Protein AF-W4VIM3-F1 (afdb_monomer_lite)

Foldseek 3Di:
DVVVVVVVVVVVVVVCVVPPDDDPQRVCVVVVHDRPQADPPPRDGHDDAFDWDQDPNAIDTPDGNDPVSVVVVVVVSVVVVVVVVVVVVVVVVVVVVVVVVPPDDDDDDDDDDDDDDD

Radius of gyration: 28.53 Å; chains: 1; bounding box: 84×58×42 Å

Organism: NCBI:txid1298598

Sequence (118 aa):
METWQEKVDRIIVKVKTFLRRQTWRERMIASGRKDPMICPHCDNYYEYMGEVCLYQGQLHIKVAVNQEARNYLERMIRHLTESEKPKKEKQTEETERERASTTIQEPTNRQLSLFGLP

Structure (mmCIF, N/CA/C/O backbone):
data_AF-W4VIM3-F1
#
_entry.id   AF-W4VIM3-F1
#
loop_
_atom_site.group_PDB
_atom_site.id
_atom_site.type_symbol
_atom_site.label_atom_id
_atom_site.label_alt_id
_atom_site.label_comp_id
_atom_site.label_asym_id
_atom_site.label_entity_id
_atom_site.label_seq_id
_atom_site.pdbx_PDB_ins_code
_atom_site.Cartn_x
_atom_site.Cartn_y
_atom_site.Cartn_z
_atom_site.occupancy
_atom_site.B_iso_or_equiv
_atom_site.auth_seq_id
_atom_site.auth_comp_id
_atom_site.auth_asym_id
_atom_site.auth_atom_id
_atom_site.pdbx_PDB_model_num
ATOM 1 N N . MET A 1 1 ? 43.100 -22.409 -9.517 1.00 50.97 1 MET A N 1
ATOM 2 C CA . MET A 1 1 ? 42.120 -22.316 -8.409 1.00 50.97 1 MET A CA 1
ATOM 3 C C . MET A 1 1 ? 40.965 -21.364 -8.729 1.00 50.97 1 MET A C 1
ATOM 5 O O . MET A 1 1 ? 39.854 -21.647 -8.305 1.00 50.97 1 MET A O 1
ATOM 9 N N . GLU A 1 2 ? 41.185 -20.316 -9.529 1.00 64.62 2 GLU A N 1
ATOM 10 C CA . GLU A 1 2 ? 40.180 -19.295 -9.898 1.00 64.62 2 GLU A CA 1
ATOM 11 C C . GLU A 1 2 ? 38.917 -19.853 -10.585 1.00 64.62 2 GLU A C 1
ATOM 13 O O . GLU A 1 2 ? 37.799 -19.494 -10.230 1.00 64.62 2 GLU A O 1
ATOM 18 N N . THR A 1 3 ? 39.055 -20.831 -11.485 1.00 74.00 3 THR A N 1
ATOM 19 C CA . THR A 1 3 ? 37.917 -21.402 -12.239 1.00 74.00 3 THR A CA 1
ATOM 20 C C . THR A 1 3 ? 36.905 -22.168 -11.381 1.00 74.00 3 THR A C 1
ATOM 22 O O . THR A 1 3 ? 35.765 -22.386 -11.798 1.00 74.00 3 THR A O 1
ATOM 25 N N . TRP A 1 4 ? 37.305 -22.617 -10.188 1.00 76.62 4 TRP A N 1
ATOM 26 C CA . TRP A 1 4 ? 36.399 -23.260 -9.237 1.00 76.62 4 TRP A CA 1
ATOM 27 C C . TRP A 1 4 ? 35.597 -22.217 -8.455 1.00 76.62 4 TRP A C 1
ATOM 29 O O . TRP A 1 4 ? 34.389 -22.385 -8.299 1.00 76.62 4 TRP A O 1
ATOM 39 N N . GLN A 1 5 ? 36.233 -21.109 -8.056 1.00 77.94 5 GLN A N 1
ATOM 40 C CA . GLN A 1 5 ? 35.554 -19.983 -7.406 1.00 77.94 5 GLN A CA 1
ATOM 41 C C . GLN A 1 5 ? 34.476 -19.387 -8.318 1.00 77.94 5 GLN A C 1
ATOM 43 O O . GLN A 1 5 ? 33.323 -19.294 -7.908 1.00 77.94 5 GLN A O 1
ATOM 48 N N . GLU A 1 6 ? 34.786 -19.139 -9.595 1.00 81.19 6 GLU A N 1
ATOM 49 C CA . GLU A 1 6 ? 33.811 -18.614 -10.565 1.00 81.19 6 GLU A CA 1
ATOM 50 C C . GLU A 1 6 ? 32.576 -19.518 -10.741 1.00 81.19 6 GLU A C 1
ATOM 52 O O . GLU A 1 6 ? 31.443 -19.047 -10.899 1.00 81.19 6 GLU A O 1
ATOM 57 N N . LYS A 1 7 ? 32.775 -20.844 -10.721 1.00 82.00 7 LYS A N 1
ATOM 58 C CA . LYS A 1 7 ? 31.680 -21.820 -10.822 1.00 82.00 7 LYS A CA 1
ATOM 59 C C . LYS A 1 7 ? 30.814 -21.824 -9.564 1.00 82.00 7 LYS A C 1
ATOM 61 O O . LYS A 1 7 ? 29.588 -21.873 -9.682 1.00 82.00 7 LYS A O 1
ATOM 66 N N . VAL A 1 8 ? 31.434 -21.760 -8.388 1.00 84.25 8 VAL A N 1
ATOM 67 C CA . VAL A 1 8 ? 30.738 -21.703 -7.096 1.00 84.25 8 VAL A CA 1
ATOM 68 C C . VAL A 1 8 ? 29.932 -20.408 -6.977 1.00 84.25 8 VAL A C 1
ATOM 70 O O . VAL A 1 8 ? 28.745 -20.466 -6.653 1.00 84.25 8 VAL A O 1
ATOM 73 N N . ASP A 1 9 ? 30.501 -19.267 -7.363 1.00 78.69 9 ASP A N 1
ATOM 74 C CA . ASP A 1 9 ? 29.818 -17.970 -7.329 1.00 78.69 9 ASP A CA 1
ATOM 75 C C . ASP A 1 9 ? 28.577 -17.949 -8.223 1.00 78.69 9 ASP A C 1
ATOM 77 O O . ASP A 1 9 ? 27.504 -17.495 -7.816 1.00 78.69 9 ASP A O 1
ATOM 81 N N . ARG A 1 10 ? 28.668 -18.535 -9.423 1.00 82.19 10 ARG A N 1
ATOM 82 C CA . ARG A 1 10 ? 27.525 -18.654 -10.338 1.00 82.19 10 ARG A CA 1
ATOM 83 C C . ARG A 1 10 ? 26.387 -19.487 -9.740 1.00 82.19 10 ARG A C 1
ATOM 85 O O . ARG A 1 10 ? 25.218 -19.160 -9.951 1.00 82.19 10 ARG A O 1
ATOM 92 N N . ILE A 1 11 ? 26.705 -20.553 -9.005 1.00 81.38 11 ILE A N 1
ATOM 93 C CA . ILE A 1 11 ? 25.707 -21.386 -8.317 1.00 81.38 11 ILE A CA 1
ATOM 94 C C . ILE A 1 11 ? 25.089 -20.610 -7.151 1.00 81.38 11 ILE A C 1
ATOM 96 O O . ILE A 1 11 ? 23.867 -20.580 -7.031 1.00 81.38 11 ILE A O 1
ATOM 100 N N . ILE A 1 12 ? 25.899 -19.916 -6.349 1.00 80.62 12 ILE A N 1
ATOM 101 C CA . ILE A 1 12 ? 25.422 -19.100 -5.224 1.00 80.62 12 ILE A CA 1
ATOM 102 C C . ILE A 1 12 ? 24.473 -18.000 -5.708 1.00 80.62 12 ILE A C 1
ATOM 104 O O . ILE A 1 12 ? 23.416 -17.803 -5.112 1.00 80.62 12 ILE A O 1
ATOM 108 N N . VAL A 1 13 ? 24.796 -17.305 -6.802 1.00 74.69 13 VAL A N 1
ATOM 109 C CA . VAL A 1 13 ? 23.924 -16.270 -7.384 1.00 74.69 13 VAL A CA 1
ATOM 110 C C . VAL A 1 13 ? 22.607 -16.869 -7.886 1.00 74.69 13 VAL A C 1
ATOM 112 O O . VAL A 1 13 ? 21.539 -16.311 -7.624 1.00 74.69 13 VAL A O 1
ATOM 115 N N . LYS A 1 14 ? 22.647 -18.030 -8.551 1.00 71.12 14 LYS A N 1
ATOM 116 C CA . LYS A 1 14 ? 21.435 -18.745 -8.990 1.00 71.12 14 LYS A CA 1
ATOM 117 C C . LYS A 1 14 ? 20.563 -19.190 -7.815 1.00 71.12 14 LYS A C 1
ATOM 119 O O . LYS A 1 14 ? 19.349 -19.036 -7.852 1.00 71.12 14 LYS A O 1
ATOM 124 N N . VAL A 1 15 ? 21.175 -19.688 -6.746 1.00 76.44 15 VAL A N 1
ATOM 125 C CA . VAL A 1 15 ? 20.456 -20.089 -5.533 1.00 76.44 15 VAL A CA 1
ATOM 126 C C . VAL A 1 15 ? 19.879 -18.863 -4.823 1.00 76.44 15 VAL A C 1
ATOM 128 O O . VAL A 1 15 ? 18.708 -18.874 -4.468 1.00 76.44 15 VAL A O 1
ATOM 131 N N . LYS A 1 16 ? 20.632 -17.765 -4.683 1.00 69.06 16 LYS A N 1
ATOM 132 C CA . LYS A 1 16 ? 20.138 -16.510 -4.085 1.00 69.06 16 LYS A CA 1
ATOM 133 C C . LYS A 1 16 ? 18.969 -15.905 -4.858 1.00 69.06 16 LYS A C 1
ATOM 135 O O . LYS A 1 16 ? 18.047 -15.388 -4.241 1.00 69.06 16 LYS A O 1
ATOM 140 N N . THR A 1 17 ? 18.998 -15.961 -6.188 1.00 63.47 17 THR A N 1
ATOM 141 C CA . THR A 1 17 ? 17.896 -15.468 -7.031 1.00 63.47 17 THR A CA 1
ATOM 142 C C . THR A 1 17 ? 16.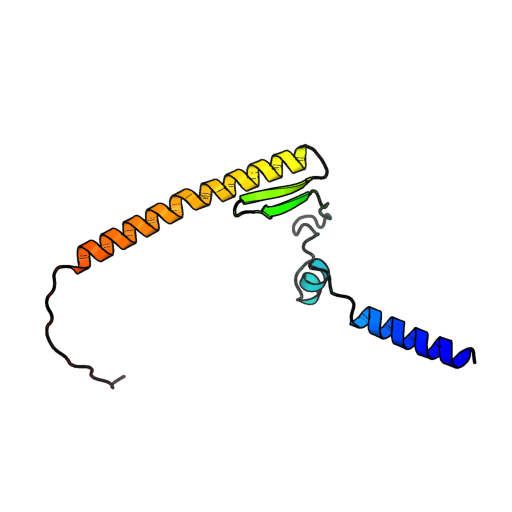659 -16.356 -6.923 1.00 63.47 17 THR A C 1
ATOM 144 O O . THR A 1 17 ? 15.557 -15.826 -6.832 1.00 63.47 17 THR A O 1
ATOM 147 N N . PHE A 1 18 ? 16.830 -17.677 -6.839 1.00 67.31 18 PHE A N 1
ATOM 148 C CA . PHE A 1 18 ? 15.725 -18.623 -6.655 1.00 67.31 18 PHE A CA 1
ATOM 149 C C . PHE A 1 18 ? 15.127 -18.590 -5.237 1.00 67.31 18 PHE A C 1
ATOM 151 O O . PHE A 1 18 ? 13.919 -18.708 -5.060 1.00 67.31 18 PHE A O 1
ATOM 158 N N . LEU A 1 19 ? 15.966 -18.385 -4.218 1.00 69.69 19 LEU A N 1
ATOM 159 C CA . LEU A 1 19 ? 15.559 -18.248 -2.817 1.00 69.69 19 LEU A CA 1
ATOM 160 C C . LEU A 1 19 ? 15.107 -16.827 -2.457 1.00 69.69 19 LEU A C 1
ATOM 162 O O . LEU A 1 19 ? 14.673 -16.592 -1.325 1.00 69.69 19 LEU A O 1
ATOM 166 N N . ARG A 1 20 ? 15.214 -15.858 -3.377 1.00 79.12 20 ARG A N 1
ATOM 167 C CA . ARG A 1 20 ? 14.754 -14.495 -3.117 1.00 79.12 20 ARG A CA 1
ATOM 168 C C . ARG A 1 20 ? 13.248 -14.537 -2.891 1.00 79.12 20 ARG A C 1
ATOM 170 O O . ARG A 1 20 ? 12.468 -14.853 -3.785 1.00 79.12 20 ARG A O 1
ATOM 177 N N . ARG A 1 21 ? 12.838 -14.166 -1.679 1.00 79.69 21 ARG A N 1
ATOM 178 C CA . ARG A 1 21 ? 11.428 -14.050 -1.316 1.00 79.69 21 ARG A CA 1
ATOM 179 C C . ARG A 1 21 ? 10.764 -13.027 -2.239 1.00 79.69 21 ARG A C 1
ATOM 181 O O . ARG A 1 21 ? 11.185 -11.871 -2.279 1.00 79.69 21 ARG A O 1
ATOM 188 N N . GLN A 1 22 ? 9.740 -13.459 -2.970 1.00 83.38 22 GLN A N 1
ATOM 189 C CA . GLN A 1 22 ? 8.951 -12.559 -3.802 1.00 83.38 22 GLN A CA 1
ATOM 190 C C . GLN A 1 22 ? 8.256 -11.515 -2.927 1.00 83.38 22 GLN A C 1
ATOM 192 O O . GLN A 1 22 ? 7.667 -11.828 -1.885 1.00 83.38 22 GLN A O 1
ATOM 197 N N . THR A 1 23 ? 8.304 -10.268 -3.374 1.00 85.00 23 THR A N 1
ATOM 198 C CA . THR A 1 23 ? 7.524 -9.181 -2.789 1.00 85.00 23 THR A CA 1
ATOM 199 C C . THR A 1 23 ? 6.031 -9.429 -3.001 1.00 85.00 23 THR A C 1
ATOM 201 O O . THR A 1 23 ? 5.611 -10.238 -3.830 1.00 85.00 23 THR A O 1
ATOM 204 N N . TRP A 1 24 ? 5.183 -8.742 -2.236 1.00 83.38 24 TRP A N 1
ATOM 205 C CA . TRP A 1 24 ? 3.736 -8.847 -2.424 1.00 83.38 24 TRP A CA 1
ATOM 206 C C . TRP A 1 24 ? 3.299 -8.469 -3.851 1.00 83.38 24 TRP A C 1
ATOM 208 O O . TRP A 1 24 ? 2.535 -9.218 -4.454 1.00 83.38 24 TRP A O 1
ATOM 218 N N . ARG A 1 25 ? 3.856 -7.393 -4.426 1.00 87.38 25 ARG A N 1
ATOM 219 C CA . ARG A 1 25 ? 3.613 -6.987 -5.821 1.00 87.38 25 ARG A CA 1
ATOM 220 C C . ARG A 1 25 ? 4.013 -8.078 -6.814 1.00 87.38 25 ARG A C 1
ATOM 222 O O . ARG A 1 25 ? 3.215 -8.438 -7.671 1.00 87.38 25 ARG A O 1
ATOM 229 N N . GLU A 1 26 ? 5.207 -8.650 -6.662 1.00 88.69 26 GLU A N 1
ATOM 230 C CA . GLU A 1 26 ? 5.672 -9.747 -7.523 1.00 88.69 26 GLU A CA 1
ATOM 231 C C . GLU A 1 26 ? 4.750 -10.966 -7.435 1.00 88.69 26 GLU A C 1
ATOM 233 O O . GLU A 1 26 ? 4.419 -11.546 -8.463 1.00 88.69 26 GLU A O 1
ATOM 238 N N . ARG A 1 27 ? 4.267 -11.317 -6.235 1.00 88.56 27 ARG A N 1
ATOM 239 C CA . ARG A 1 27 ? 3.286 -12.401 -6.062 1.00 88.56 27 ARG A CA 1
ATOM 240 C C . ARG A 1 27 ? 1.955 -12.098 -6.749 1.00 88.56 27 ARG A C 1
ATOM 242 O O . ARG A 1 27 ? 1.384 -12.984 -7.377 1.00 88.56 27 ARG A O 1
ATOM 249 N N . MET A 1 28 ? 1.467 -10.861 -6.646 1.00 89.12 28 MET A N 1
ATOM 250 C CA . MET A 1 28 ? 0.236 -10.432 -7.314 1.00 89.12 28 MET A CA 1
ATOM 251 C C . MET A 1 28 ? 0.369 -10.560 -8.836 1.00 89.12 28 MET A C 1
ATOM 253 O O . MET A 1 28 ? -0.465 -11.213 -9.462 1.00 89.12 28 MET A O 1
ATOM 257 N N . ILE A 1 29 ? 1.456 -10.043 -9.412 1.00 90.12 29 ILE A N 1
ATOM 258 C CA . ILE A 1 29 ? 1.726 -10.125 -10.855 1.00 90.12 29 ILE A CA 1
ATOM 259 C C . ILE A 1 29 ? 1.907 -11.585 -11.300 1.00 90.12 29 ILE A C 1
ATOM 261 O O . ILE A 1 29 ? 1.303 -12.008 -12.283 1.00 90.12 29 ILE A O 1
ATOM 265 N N . ALA A 1 30 ? 2.668 -12.390 -10.551 1.00 88.56 30 ALA A N 1
ATOM 266 C CA . ALA A 1 30 ? 2.890 -13.806 -10.859 1.00 88.56 30 ALA A CA 1
ATOM 267 C C . ALA A 1 30 ? 1.597 -14.639 -10.817 1.00 88.56 30 ALA A C 1
ATOM 269 O O . ALA A 1 30 ? 1.468 -15.611 -11.554 1.00 88.56 30 ALA A O 1
ATOM 270 N N . SER A 1 31 ? 0.620 -14.242 -9.994 1.00 88.31 31 SER A N 1
ATOM 271 C CA . SER A 1 31 ? -0.713 -14.860 -9.963 1.00 88.31 31 SER A CA 1
ATOM 272 C C . SER A 1 31 ? -1.612 -14.477 -11.150 1.00 88.31 31 SER A C 1
ATOM 274 O O . SER A 1 31 ? -2.780 -14.857 -11.177 1.00 88.31 31 SER A O 1
ATOM 276 N N . GLY A 1 32 ? -1.095 -13.710 -12.118 1.00 88.31 32 GLY A N 1
ATOM 277 C CA . GLY A 1 32 ? -1.834 -13.239 -13.291 1.00 88.31 32 GLY A CA 1
ATOM 278 C C . GLY A 1 32 ? -2.742 -12.039 -13.015 1.00 88.31 32 GLY A C 1
ATOM 279 O O . GLY A 1 32 ? -3.560 -11.679 -13.860 1.00 88.31 32 GLY A O 1
ATOM 280 N N . ARG A 1 33 ? -2.630 -11.409 -11.838 1.00 87.19 33 ARG A N 1
ATOM 281 C CA . ARG A 1 33 ? -3.385 -10.191 -11.515 1.00 87.19 33 ARG A CA 1
ATOM 282 C C . ARG A 1 33 ? -2.677 -8.970 -12.097 1.00 87.19 33 ARG A C 1
ATOM 284 O O . ARG A 1 33 ? -1.451 -8.942 -12.194 1.00 87.19 33 ARG A O 1
ATOM 291 N N . LYS A 1 34 ? -3.460 -7.943 -12.445 1.00 86.44 34 LYS A N 1
ATOM 292 C CA . LYS A 1 34 ? -2.921 -6.628 -12.821 1.00 86.44 34 LYS A CA 1
ATOM 293 C C . LYS A 1 34 ? -2.069 -6.068 -11.680 1.00 86.44 34 LYS A C 1
ATOM 295 O O . LYS A 1 34 ? -2.325 -6.359 -10.509 1.00 86.44 34 LYS A O 1
ATOM 300 N N . ASP A 1 35 ? -1.060 -5.282 -12.037 1.00 89.44 35 ASP A N 1
ATOM 301 C CA . ASP A 1 35 ? -0.157 -4.673 -11.068 1.00 89.44 35 ASP A CA 1
ATOM 302 C C . ASP A 1 35 ? -0.942 -3.792 -10.078 1.00 89.44 35 ASP A C 1
ATOM 304 O O . ASP A 1 35 ? -1.593 -2.840 -10.510 1.00 89.44 35 ASP A O 1
ATOM 308 N N . PRO A 1 36 ? -0.899 -4.077 -8.761 1.00 86.50 36 PRO A N 1
ATOM 309 C CA . PRO A 1 36 ? -1.637 -3.299 -7.768 1.00 86.50 36 PRO A CA 1
ATOM 310 C C . PRO A 1 36 ? -1.151 -1.850 -7.648 1.00 86.50 36 PRO A C 1
ATOM 312 O O . PRO A 1 36 ? -1.852 -1.023 -7.072 1.00 86.50 36 PRO A O 1
ATOM 315 N N . MET A 1 37 ? 0.038 -1.539 -8.167 1.00 88.69 37 MET A N 1
ATOM 316 C CA . MET A 1 37 ? 0.580 -0.184 -8.166 1.00 88.69 37 MET A CA 1
ATOM 317 C C . MET A 1 37 ? 0.135 0.639 -9.378 1.00 88.69 37 MET A C 1
ATOM 319 O O . MET A 1 37 ? 0.542 1.787 -9.490 1.00 88.69 37 MET A O 1
ATOM 323 N N . ILE A 1 38 ? -0.674 0.088 -10.285 1.00 90.88 38 ILE A N 1
ATOM 324 C CA . ILE A 1 38 ? -1.147 0.799 -11.475 1.00 90.88 38 ILE A CA 1
ATOM 325 C C . ILE A 1 38 ? -2.646 1.051 -11.351 1.00 90.88 38 ILE A C 1
ATOM 327 O O . ILE A 1 38 ? -3.429 0.146 -11.052 1.00 90.88 38 ILE A O 1
ATOM 331 N N . CYS A 1 39 ? -3.052 2.292 -11.605 1.00 88.12 39 CYS A N 1
ATOM 332 C CA . CYS A 1 39 ? -4.455 2.657 -11.651 1.00 88.12 39 CYS A CA 1
ATOM 333 C C . CYS A 1 39 ? -5.144 1.951 -12.829 1.00 88.12 39 CYS A C 1
ATOM 335 O O . CYS A 1 39 ? -4.752 2.171 -13.974 1.00 88.12 39 CYS A O 1
ATOM 337 N N . PRO A 1 40 ? -6.222 1.180 -12.603 1.00 86.69 40 PRO A N 1
ATOM 338 C CA . PRO A 1 40 ? -6.904 0.452 -13.672 1.00 86.69 40 PRO A CA 1
ATOM 339 C C . PRO A 1 40 ? -7.662 1.353 -14.660 1.00 86.69 40 PRO A C 1
ATOM 341 O O . PRO A 1 40 ? -8.162 0.847 -15.661 1.00 86.69 40 PRO A O 1
ATOM 344 N N . HIS A 1 41 ? -7.799 2.649 -14.363 1.00 89.44 41 HIS A N 1
ATOM 345 C CA . HIS A 1 41 ? -8.560 3.600 -15.177 1.00 89.44 41 HIS A CA 1
ATOM 346 C C . HIS A 1 41 ? -7.687 4.502 -16.049 1.00 89.44 41 HIS A C 1
ATOM 348 O O . HIS A 1 41 ? -8.112 4.874 -17.137 1.00 89.44 41 HIS A O 1
ATOM 354 N N . CYS A 1 42 ? -6.511 4.898 -15.559 1.00 92.00 42 CYS A N 1
ATOM 355 C CA . CYS A 1 42 ? -5.658 5.878 -16.234 1.00 92.00 42 CYS A CA 1
ATOM 356 C C . CYS A 1 42 ? -4.213 5.412 -16.430 1.00 92.00 42 CYS A C 1
ATOM 358 O O . CYS A 1 42 ? -3.392 6.215 -16.855 1.00 92.00 42 CYS A O 1
ATOM 360 N N . ASP A 1 43 ? -3.894 4.161 -16.080 1.00 85.81 43 ASP A N 1
ATOM 361 C CA . ASP A 1 43 ? -2.562 3.546 -16.186 1.00 85.81 43 ASP A CA 1
ATOM 362 C C . ASP A 1 43 ? -1.426 4.308 -15.471 1.00 85.81 43 ASP A C 1
ATOM 364 O O . ASP A 1 43 ? -0.248 3.971 -15.600 1.00 85.81 43 ASP A O 1
ATOM 368 N N . ASN A 1 44 ? -1.770 5.298 -14.642 1.00 91.06 44 ASN A N 1
ATOM 369 C CA . ASN A 1 44 ? -0.820 6.007 -13.798 1.00 91.06 44 ASN A CA 1
ATOM 370 C C . ASN A 1 44 ? -0.338 5.116 -12.652 1.00 91.06 44 ASN A C 1
ATOM 372 O O . ASN A 1 44 ? -1.092 4.311 -12.099 1.00 91.06 44 ASN A O 1
ATOM 376 N N . TYR A 1 45 ? 0.917 5.316 -12.260 1.00 91.00 45 TYR A N 1
ATOM 377 C CA . TYR A 1 45 ? 1.524 4.602 -11.147 1.00 91.00 45 TYR A CA 1
ATOM 378 C C . TYR A 1 45 ? 1.163 5.265 -9.812 1.00 91.00 45 TYR A C 1
ATOM 380 O O . TYR A 1 45 ? 1.291 6.480 -9.658 1.00 91.00 45 TYR A O 1
ATOM 388 N N . TYR A 1 46 ? 0.724 4.471 -8.841 1.00 88.44 46 TYR A N 1
ATOM 389 C CA . TYR A 1 46 ? 0.490 4.925 -7.477 1.00 88.44 46 TYR A CA 1
ATOM 390 C C . TYR A 1 46 ? 1.812 5.108 -6.735 1.00 88.44 46 TYR A C 1
ATOM 392 O O . TYR A 1 46 ? 2.725 4.288 -6.830 1.00 88.44 46 TYR A O 1
ATOM 400 N N . GLU A 1 47 ? 1.895 6.161 -5.933 1.00 88.94 47 GLU A N 1
ATOM 401 C CA . GLU A 1 47 ? 3.010 6.360 -5.017 1.00 88.94 47 GLU A CA 1
ATOM 402 C C . GLU A 1 47 ? 2.690 5.753 -3.648 1.00 88.94 47 GLU A C 1
ATOM 404 O O . GLU A 1 47 ? 1.554 5.791 -3.168 1.00 88.94 47 GLU A O 1
ATOM 409 N N . TYR A 1 48 ? 3.699 5.158 -3.013 1.00 87.75 48 TYR A N 1
ATOM 410 C CA . TYR A 1 48 ? 3.557 4.677 -1.647 1.00 87.75 48 TYR A CA 1
ATOM 411 C C . TYR A 1 48 ? 3.553 5.865 -0.682 1.00 87.75 48 TYR A C 1
ATOM 413 O O . TYR A 1 48 ? 4.558 6.556 -0.547 1.00 87.75 48 TYR A O 1
ATOM 421 N N . MET A 1 49 ? 2.440 6.057 0.028 1.00 92.56 49 MET A N 1
ATOM 422 C CA . MET A 1 49 ? 2.257 7.208 0.920 1.00 92.56 49 MET A CA 1
ATOM 423 C C . MET A 1 49 ? 2.324 6.863 2.413 1.00 92.56 49 MET A C 1
ATOM 425 O O . MET A 1 49 ? 2.496 7.761 3.241 1.00 92.56 49 MET A O 1
ATOM 429 N N . GLY A 1 50 ? 2.212 5.587 2.790 1.00 93.12 50 GLY A N 1
ATOM 430 C CA . GLY A 1 50 ? 2.296 5.171 4.189 1.00 93.12 50 GLY A CA 1
AT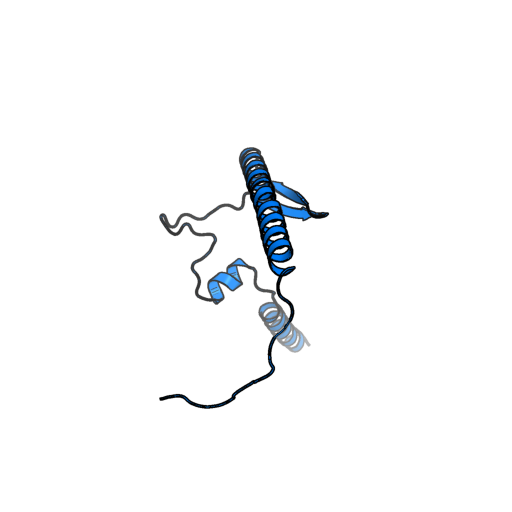OM 431 C C . GLY A 1 50 ? 1.755 3.774 4.480 1.00 93.12 50 GLY A C 1
ATOM 432 O O . GLY A 1 50 ? 1.170 3.119 3.618 1.00 93.12 50 GLY A O 1
ATOM 433 N N . GLU A 1 51 ? 1.942 3.335 5.724 1.00 92.31 51 GLU A N 1
ATOM 434 C CA . GLU A 1 51 ? 1.489 2.040 6.235 1.00 92.31 51 GLU A CA 1
ATOM 435 C C . GLU A 1 51 ? 0.886 2.167 7.640 1.00 92.31 51 GLU A C 1
ATOM 437 O O . GLU A 1 51 ? 1.324 2.964 8.479 1.00 92.31 51 GLU A O 1
ATOM 442 N N . VAL A 1 52 ? -0.110 1.320 7.901 1.00 94.31 52 VAL A N 1
ATOM 443 C CA . VAL A 1 52 ? -0.774 1.164 9.198 1.00 94.31 52 VAL A CA 1
ATOM 444 C C . VAL A 1 52 ? -0.556 -0.268 9.666 1.00 94.31 52 VAL A C 1
ATOM 446 O O . VAL A 1 52 ? -0.691 -1.207 8.882 1.00 94.31 52 VAL A O 1
ATOM 449 N N . CYS A 1 53 ? -0.220 -0.446 10.938 1.00 93.12 53 CYS A N 1
ATOM 450 C CA . CYS A 1 53 ? -0.059 -1.752 11.557 1.00 93.12 53 CYS A CA 1
ATOM 451 C C . CYS A 1 53 ? -1.046 -1.938 12.710 1.00 93.12 53 CYS A C 1
ATOM 453 O O . CYS A 1 53 ? -1.455 -0.982 13.366 1.00 93.12 53 CYS A O 1
ATOM 455 N N . LEU A 1 54 ? -1.422 -3.189 12.966 1.00 93.44 54 LEU A N 1
ATOM 456 C CA . LEU A 1 54 ? -2.159 -3.541 14.170 1.00 93.44 54 LEU A CA 1
ATOM 457 C C . LEU A 1 54 ? -1.160 -3.673 15.326 1.00 93.44 54 LEU A C 1
ATOM 459 O O . LEU A 1 54 ? -0.243 -4.493 15.265 1.00 93.44 54 LEU A O 1
ATOM 463 N N . TYR A 1 55 ? -1.343 -2.886 16.378 1.00 91.75 55 TYR A N 1
ATOM 464 C CA . TYR A 1 55 ? -0.546 -2.935 17.594 1.00 91.75 55 TYR A CA 1
ATOM 465 C C . TYR A 1 55 ? -1.481 -2.945 18.802 1.00 91.75 55 TYR A C 1
ATOM 467 O O . TYR A 1 55 ? -2.355 -2.095 18.923 1.00 91.75 55 TYR A O 1
ATOM 475 N N . GLN A 1 56 ? -1.341 -3.955 19.666 1.00 89.81 56 GLN A N 1
ATOM 476 C CA . GLN A 1 56 ? -2.197 -4.143 20.850 1.00 89.81 56 GLN A CA 1
ATOM 477 C C . GLN A 1 56 ? -3.712 -4.100 20.547 1.00 89.81 56 GLN A C 1
ATOM 479 O O . GLN A 1 56 ? -4.509 -3.600 21.333 1.00 89.81 56 GLN A O 1
ATOM 484 N N . GLY A 1 57 ? -4.119 -4.630 19.388 1.00 88.31 57 GLY A N 1
ATOM 485 C CA . GLY A 1 57 ? -5.524 -4.651 18.967 1.00 88.31 57 GLY A CA 1
ATOM 486 C C . GLY A 1 57 ? -6.055 -3.317 18.434 1.00 88.31 57 GLY A C 1
ATOM 487 O O . GLY A 1 57 ? -7.239 -3.227 18.128 1.00 88.31 57 GLY A O 1
ATOM 488 N N . GLN A 1 58 ? -5.203 -2.302 18.287 1.00 91.31 58 GLN A N 1
ATOM 489 C CA . GLN A 1 58 ? -5.545 -1.010 17.698 1.00 91.31 58 GLN A CA 1
ATOM 490 C C . GLN A 1 58 ? -4.727 -0.767 16.428 1.00 91.31 58 GLN A C 1
ATOM 492 O O . GLN A 1 58 ? -3.612 -1.265 16.280 1.00 91.31 58 GLN A O 1
ATOM 497 N N . LEU A 1 59 ? -5.287 -0.026 15.473 1.00 93.81 59 LEU A N 1
ATOM 498 C CA . LEU A 1 59 ? -4.577 0.349 14.252 1.00 93.81 59 LEU A CA 1
ATOM 499 C C . LEU A 1 59 ? -3.733 1.603 14.504 1.00 93.81 59 LEU A C 1
ATOM 501 O O . LEU A 1 59 ? -4.264 2.646 14.880 1.00 93.81 59 LEU A O 1
ATOM 505 N N . HIS A 1 60 ? -2.428 1.510 14.254 1.00 94.38 60 HIS A N 1
ATOM 506 C CA . HIS A 1 60 ? -1.465 2.597 14.415 1.00 94.38 60 HIS A CA 1
ATOM 507 C C . HIS A 1 60 ? -0.750 2.903 13.102 1.00 94.38 60 HIS A C 1
ATOM 509 O O . HIS A 1 60 ? -0.349 2.004 12.363 1.00 94.38 60 HIS A O 1
ATOM 515 N N . ILE A 1 61 ? -0.545 4.189 12.823 1.00 95.19 61 ILE A N 1
ATOM 516 C CA . ILE A 1 61 ? 0.244 4.633 11.672 1.00 95.19 61 ILE A CA 1
ATOM 517 C C . ILE A 1 61 ? 1.720 4.402 11.986 1.00 95.19 61 ILE A C 1
ATOM 519 O O . ILE A 1 61 ? 2.246 4.984 12.934 1.00 95.19 61 ILE A O 1
ATOM 523 N N . LYS A 1 62 ? 2.386 3.575 11.178 1.00 94.31 62 LYS A N 1
ATOM 524 C CA . LYS A 1 62 ? 3.816 3.277 11.327 1.00 94.31 62 LYS A CA 1
ATOM 525 C C . LYS A 1 62 ? 4.674 4.151 10.417 1.00 94.31 62 LYS A C 1
ATOM 527 O O . LYS A 1 62 ? 5.722 4.620 10.848 1.00 94.31 62 LYS A O 1
ATOM 532 N N . VAL A 1 63 ? 4.212 4.420 9.195 1.00 92.56 63 VAL A N 1
ATOM 533 C CA . VAL A 1 63 ? 4.860 5.366 8.273 1.00 92.56 63 VAL A CA 1
ATOM 534 C C . VAL A 1 63 ? 3.799 6.222 7.602 1.00 92.56 63 VAL A C 1
ATOM 536 O O . VAL A 1 63 ? 2.776 5.707 7.159 1.00 92.56 63 VAL A O 1
ATOM 539 N N . ALA A 1 64 ? 4.071 7.517 7.486 1.00 95.75 64 ALA A N 1
ATOM 540 C CA . ALA A 1 64 ? 3.357 8.430 6.606 1.00 95.75 64 ALA A CA 1
ATOM 541 C C . ALA A 1 64 ? 4.386 9.359 5.956 1.00 95.75 64 ALA A C 1
ATOM 543 O O . ALA A 1 64 ? 5.217 9.933 6.659 1.00 95.75 64 ALA A O 1
ATOM 544 N N . VAL A 1 65 ? 4.351 9.471 4.628 1.00 95.31 65 VAL A N 1
ATOM 545 C CA . VAL A 1 65 ? 5.332 10.250 3.855 1.00 95.31 65 VAL A CA 1
ATOM 546 C C . VAL A 1 65 ? 5.108 11.752 4.025 1.00 95.31 65 VAL A C 1
ATOM 548 O O . VAL A 1 65 ? 6.064 12.513 4.141 1.00 95.31 65 VAL A O 1
ATOM 551 N N . ASN A 1 66 ? 3.850 12.189 4.075 1.00 95.69 66 ASN A N 1
ATOM 552 C CA . ASN A 1 66 ? 3.482 13.588 4.257 1.00 95.69 66 ASN A CA 1
ATOM 553 C C . ASN A 1 66 ? 2.267 13.739 5.191 1.00 95.69 66 ASN A C 1
ATOM 555 O O . ASN A 1 66 ? 1.631 12.759 5.598 1.00 95.69 66 ASN A O 1
ATOM 559 N N . GLN A 1 67 ? 1.945 14.988 5.542 1.00 95.88 67 GLN A N 1
ATOM 560 C CA . GLN A 1 67 ? 0.836 15.288 6.451 1.00 95.88 67 GLN A CA 1
ATOM 561 C C . GLN A 1 67 ? -0.523 14.883 5.865 1.00 95.88 67 GLN A C 1
ATOM 563 O O . GLN A 1 67 ? -1.393 14.414 6.594 1.00 95.88 67 GLN A O 1
ATOM 568 N N . GLU A 1 68 ? -0.710 15.017 4.553 1.00 95.25 68 GLU A N 1
ATOM 569 C CA . GLU A 1 68 ? -1.952 14.624 3.880 1.00 95.25 68 GLU A CA 1
ATOM 570 C C . GLU A 1 68 ? -2.200 13.116 3.975 1.00 95.25 68 GLU A C 1
ATOM 572 O O . GLU A 1 68 ? -3.293 12.693 4.356 1.00 95.25 68 GLU A O 1
ATOM 577 N N . ALA A 1 69 ? -1.173 12.305 3.712 1.00 95.06 69 ALA A N 1
ATOM 578 C CA . ALA A 1 69 ? -1.221 10.860 3.868 1.00 95.06 69 ALA A CA 1
ATOM 579 C C . ALA A 1 69 ? -1.539 10.482 5.312 1.00 95.06 69 ALA A C 1
ATOM 581 O O . ALA A 1 69 ? -2.397 9.635 5.550 1.00 95.06 69 ALA A O 1
ATOM 582 N N . ARG A 1 70 ? -0.913 11.153 6.285 1.00 96.62 70 ARG A N 1
ATOM 583 C CA . ARG A 1 70 ? -1.218 10.937 7.700 1.00 96.62 70 ARG A CA 1
ATOM 584 C C . ARG A 1 70 ? -2.693 11.212 8.001 1.00 96.62 70 ARG A C 1
ATOM 586 O O . ARG A 1 70 ? -3.370 10.337 8.533 1.00 96.62 70 ARG A O 1
ATOM 593 N N . ASN A 1 71 ? -3.201 12.377 7.601 1.00 96.62 71 ASN A N 1
ATOM 594 C CA . ASN A 1 71 ? -4.596 12.764 7.813 1.00 96.62 71 ASN A CA 1
ATOM 595 C C . ASN A 1 71 ? -5.567 11.762 7.160 1.00 96.62 71 ASN A C 1
ATOM 597 O O . ASN A 1 71 ? -6.609 11.429 7.730 1.00 96.62 71 ASN A O 1
ATOM 601 N N . TYR A 1 72 ? -5.234 11.261 5.967 1.00 95.50 72 TYR A N 1
ATOM 602 C CA . TYR A 1 72 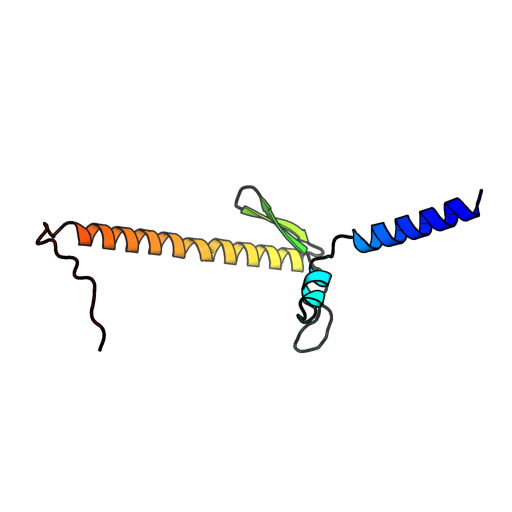? -6.014 10.229 5.287 1.00 95.50 72 TYR A CA 1
ATOM 603 C C . TYR A 1 72 ? -6.025 8.909 6.070 1.00 95.50 72 TYR A C 1
ATOM 605 O O . TYR A 1 72 ? -7.095 8.345 6.308 1.00 95.50 72 TYR A O 1
ATOM 613 N N . LEU A 1 73 ? -4.857 8.438 6.517 1.00 95.75 73 LEU A N 1
ATOM 614 C CA . LEU A 1 73 ? -4.740 7.206 7.297 1.00 95.75 73 LEU A CA 1
ATOM 615 C C . LEU A 1 73 ? -5.495 7.307 8.630 1.00 95.75 73 LEU A C 1
ATOM 617 O O . LEU A 1 73 ? -6.201 6.370 8.994 1.00 95.75 73 LEU A O 1
ATOM 621 N N . GLU A 1 74 ? -5.432 8.447 9.323 1.00 95.94 74 GLU A N 1
ATOM 622 C CA . GLU A 1 74 ? -6.194 8.686 10.559 1.00 95.94 74 GLU A CA 1
ATOM 623 C C . GLU A 1 74 ? -7.709 8.604 10.313 1.00 95.94 74 GLU A C 1
ATOM 625 O O . GLU A 1 74 ? -8.435 7.942 11.061 1.00 95.94 74 GLU A O 1
ATOM 630 N N . ARG A 1 75 ? -8.200 9.212 9.223 1.00 95.44 75 ARG A N 1
ATOM 631 C CA . ARG A 1 75 ? -9.614 9.114 8.818 1.00 95.44 75 ARG A CA 1
ATOM 632 C C . ARG A 1 75 ? -10.026 7.676 8.516 1.00 95.44 75 ARG A C 1
ATOM 634 O O . ARG A 1 75 ? -11.112 7.265 8.921 1.00 95.44 75 ARG A O 1
ATOM 641 N N . MET A 1 76 ? -9.182 6.928 7.808 1.00 93.31 76 MET A N 1
ATOM 642 C CA . MET A 1 76 ? -9.437 5.531 7.461 1.00 93.31 76 MET A CA 1
ATOM 643 C C . MET A 1 76 ? -9.502 4.648 8.712 1.00 93.31 76 MET A C 1
ATOM 645 O O . MET A 1 76 ? -10.445 3.874 8.860 1.00 93.31 76 MET A O 1
ATOM 649 N N . ILE A 1 77 ? -8.555 4.807 9.643 1.00 94.38 77 ILE A N 1
ATOM 650 C CA . ILE A 1 77 ? -8.549 4.093 10.929 1.00 94.38 77 ILE A CA 1
ATOM 651 C C . ILE A 1 77 ? -9.841 4.368 11.696 1.00 94.38 77 ILE A C 1
ATOM 653 O O . ILE A 1 77 ? -10.491 3.431 12.163 1.00 94.38 77 ILE A O 1
ATOM 657 N N . ARG A 1 78 ? -10.243 5.641 11.790 1.00 93.56 78 ARG A N 1
ATOM 658 C CA . ARG A 1 78 ? -11.483 6.030 12.464 1.00 93.56 78 ARG A CA 1
ATOM 659 C C . ARG A 1 78 ? -12.698 5.343 11.839 1.00 93.56 78 ARG A C 1
ATOM 661 O O . ARG A 1 78 ? -13.466 4.717 12.560 1.00 93.56 78 ARG A O 1
ATOM 668 N N . HIS A 1 79 ? -12.824 5.390 10.513 1.00 91.25 79 HIS A N 1
ATOM 669 C CA . HIS A 1 79 ? -13.948 4.779 9.804 1.00 91.25 79 HIS A CA 1
ATOM 670 C C . HIS A 1 79 ? -14.034 3.261 10.028 1.00 91.25 79 HIS A C 1
ATOM 672 O O . HIS A 1 79 ? -15.108 2.742 10.328 1.00 91.25 79 HIS A O 1
ATOM 678 N N . LEU A 1 80 ? -12.901 2.555 9.944 1.00 88.56 80 LEU A N 1
ATOM 679 C CA . LEU A 1 80 ? -12.850 1.111 10.183 1.00 88.56 80 LEU A CA 1
ATOM 680 C C . LEU A 1 80 ? -13.239 0.771 11.627 1.00 88.56 80 LEU A C 1
ATOM 682 O O . LEU A 1 80 ? -14.118 -0.059 11.846 1.00 88.56 80 LEU A O 1
ATOM 686 N N . THR A 1 81 ? -12.668 1.480 12.600 1.00 87.81 81 THR A N 1
ATOM 687 C CA . THR A 1 81 ? -12.928 1.242 14.029 1.00 87.81 81 THR A CA 1
ATOM 688 C C . THR A 1 81 ? -14.377 1.560 14.419 1.00 87.81 81 THR A C 1
ATOM 690 O O . THR A 1 81 ? -14.962 0.885 15.263 1.00 87.81 81 THR A O 1
ATOM 693 N N . GLU A 1 82 ? -14.989 2.579 13.811 1.00 81.94 82 GLU A N 1
ATOM 694 C CA . GLU A 1 82 ? -16.400 2.918 14.030 1.00 81.94 82 GLU A CA 1
ATOM 695 C C . GLU A 1 82 ? -17.341 1.899 13.383 1.00 81.94 82 GLU A C 1
ATOM 697 O O . GLU A 1 82 ? -18.349 1.538 13.982 1.00 81.94 82 GLU A O 1
ATOM 702 N N . SER A 1 83 ? -17.000 1.389 12.197 1.00 65.94 83 SER A N 1
ATOM 703 C CA . SER A 1 83 ? -17.825 0.417 11.469 1.00 65.94 83 SER A CA 1
ATOM 704 C C . SER A 1 83 ? -17.907 -0.968 12.133 1.00 65.94 83 SER A C 1
ATOM 706 O O . SER A 1 83 ? -18.858 -1.714 11.885 1.00 65.94 83 SER A O 1
ATOM 708 N N . GLU A 1 84 ? -16.959 -1.308 13.011 1.00 59.53 84 GLU A N 1
ATOM 709 C CA . GLU A 1 84 ? -16.968 -2.562 13.776 1.00 59.53 84 GLU A CA 1
ATOM 710 C C . GLU A 1 84 ? -17.875 -2.523 15.017 1.00 59.53 84 GLU A C 1
ATOM 712 O O . GLU A 1 84 ? -18.429 -3.557 15.399 1.00 59.53 84 GLU A O 1
ATOM 717 N N . LYS A 1 85 ? -18.088 -1.346 15.620 1.00 58.31 85 LYS A N 1
ATOM 718 C CA . LYS A 1 85 ? -18.931 -1.183 16.820 1.00 58.31 85 LYS A CA 1
ATOM 719 C C . LYS A 1 85 ? -20.397 -1.618 16.615 1.00 58.31 85 LYS A C 1
ATOM 721 O O . LYS A 1 85 ? -20.871 -2.422 17.415 1.00 58.31 85 LYS A O 1
ATOM 726 N N . PRO A 1 86 ? -21.107 -1.231 15.534 1.00 53.50 86 PRO A N 1
ATOM 727 C CA . PRO A 1 86 ? -22.524 -1.571 15.378 1.00 53.50 86 PRO A CA 1
ATOM 728 C C . PRO A 1 86 ? -22.792 -3.025 14.953 1.00 53.50 86 PRO A C 1
ATOM 730 O O . PRO A 1 86 ? -23.940 -3.464 14.995 1.00 53.50 86 PRO A O 1
ATOM 733 N N . LYS A 1 87 ? -21.781 -3.789 14.506 1.00 52.31 87 LYS A N 1
ATOM 734 C CA . LYS A 1 87 ? -21.978 -5.189 14.077 1.00 52.31 87 LYS A CA 1
ATOM 735 C C . LYS A 1 87 ? -21.926 -6.184 15.236 1.00 52.31 87 LYS A C 1
ATOM 737 O O . LYS A 1 87 ? -22.656 -7.170 15.196 1.00 52.31 87 LYS A O 1
ATOM 742 N N . LYS A 1 88 ? -21.111 -5.928 16.267 1.00 51.47 88 LYS A N 1
ATOM 743 C CA . LYS A 1 88 ? -21.052 -6.795 17.457 1.00 51.47 88 LYS A CA 1
ATOM 744 C C . LYS A 1 88 ? -22.322 -6.696 18.301 1.00 51.47 88 LYS A C 1
ATOM 746 O O . LYS A 1 88 ? -22.829 -7.723 18.735 1.00 51.47 88 LYS A O 1
ATOM 751 N N . GLU A 1 89 ? -22.876 -5.500 18.477 1.00 52.84 89 GLU A N 1
ATOM 752 C CA . GLU A 1 89 ? -24.096 -5.301 19.277 1.00 52.84 89 GLU A CA 1
ATOM 753 C C . GLU A 1 89 ? -25.318 -5.977 18.637 1.00 52.84 89 GLU A C 1
ATOM 755 O O . GLU A 1 89 ? -26.017 -6.731 19.307 1.00 52.84 89 GLU A O 1
ATOM 760 N N . LYS A 1 90 ? -25.509 -5.838 17.316 1.00 49.81 90 LYS A N 1
ATOM 761 C CA . LYS A 1 90 ? -26.629 -6.481 16.603 1.00 49.81 90 LYS A CA 1
ATOM 762 C C . LYS A 1 90 ? -26.573 -8.009 16.624 1.00 49.81 90 LYS A C 1
ATOM 764 O O . LYS A 1 90 ? -27.593 -8.641 16.862 1.00 49.81 90 LYS A O 1
ATOM 769 N N . GLN A 1 91 ? -25.391 -8.601 16.432 1.00 50.47 91 GLN A N 1
ATOM 770 C CA . GLN A 1 91 ? -25.241 -10.059 16.505 1.00 50.47 91 GLN A CA 1
ATOM 771 C C . GLN A 1 91 ? -25.489 -10.588 17.921 1.00 50.47 91 GLN A C 1
ATOM 773 O O . GLN A 1 91 ? -26.067 -11.659 18.076 1.00 50.47 91 GLN A O 1
ATOM 778 N N . THR A 1 92 ? -25.089 -9.845 18.956 1.00 51.34 92 THR A N 1
ATOM 779 C CA . THR A 1 92 ? -25.307 -10.263 20.350 1.00 51.34 92 THR A CA 1
ATOM 780 C C . THR A 1 92 ? -26.792 -10.179 20.716 1.00 51.34 92 THR A C 1
ATOM 782 O O . THR A 1 92 ? -27.330 -11.140 21.259 1.00 51.34 92 THR A O 1
ATOM 785 N N . GLU A 1 93 ? -27.487 -9.107 20.316 1.00 55.25 93 GLU A N 1
ATOM 786 C CA . GLU A 1 93 ? -28.934 -8.968 20.531 1.00 55.25 93 GLU A CA 1
ATOM 787 C C . GLU A 1 93 ? -29.772 -9.990 19.746 1.00 55.25 93 GLU A C 1
ATOM 789 O O . GLU A 1 93 ? -30.748 -10.515 20.2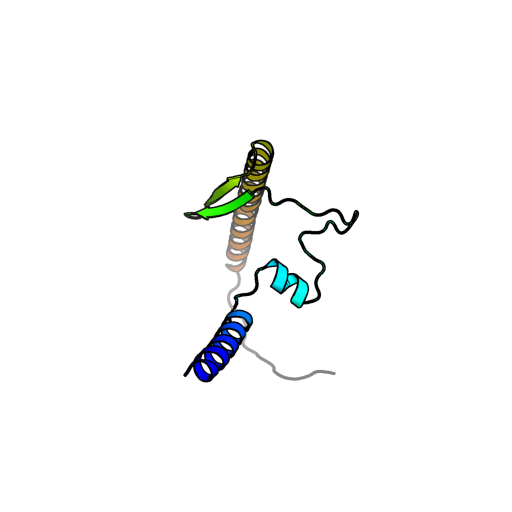80 1.00 55.25 93 GLU A O 1
ATOM 794 N N . GLU A 1 94 ? -29.421 -10.296 18.493 1.00 56.59 94 GLU A N 1
ATOM 795 C CA . GLU A 1 94 ? -30.123 -11.317 17.697 1.00 56.59 94 GLU A CA 1
ATOM 796 C C . GLU A 1 94 ? -29.928 -12.718 18.297 1.00 56.59 94 GLU A C 1
ATOM 798 O O . GLU A 1 94 ? -30.902 -13.447 18.484 1.00 56.59 94 GLU A O 1
ATOM 803 N N . THR A 1 95 ? -28.704 -13.055 18.724 1.00 55.06 95 THR A N 1
ATOM 804 C CA . THR A 1 95 ? -28.409 -14.353 19.360 1.00 55.06 95 THR A CA 1
ATOM 805 C C . THR A 1 95 ? -29.112 -14.501 20.720 1.00 55.06 95 THR A C 1
ATOM 807 O O . THR A 1 95 ? -29.553 -15.594 21.084 1.00 55.06 95 THR A O 1
ATOM 810 N N . GLU A 1 96 ? -29.243 -13.418 21.494 1.00 57.44 96 GLU A N 1
ATOM 811 C CA . GLU A 1 96 ? -29.978 -13.423 22.767 1.00 57.44 96 GLU A CA 1
ATOM 812 C C . GLU A 1 96 ? -31.498 -13.538 22.568 1.00 57.44 96 GLU A C 1
ATOM 814 O O . GLU A 1 96 ? -32.152 -14.279 23.307 1.00 57.44 96 GLU A O 1
ATOM 819 N N . ARG A 1 97 ? -32.068 -12.899 21.535 1.00 56.59 97 ARG A N 1
ATOM 820 C CA . ARG A 1 97 ? -33.496 -13.039 21.182 1.00 56.59 97 ARG A CA 1
ATOM 821 C C . ARG A 1 97 ? -33.842 -14.438 20.659 1.00 56.59 97 ARG A C 1
ATOM 823 O O . ARG A 1 97 ? -34.906 -14.967 20.993 1.00 56.59 97 ARG A O 1
ATOM 830 N N . GLU A 1 98 ? -32.949 -15.070 19.899 1.00 56.25 98 GLU A N 1
ATOM 831 C CA . GLU A 1 98 ? -33.112 -16.458 19.441 1.00 56.25 98 GLU A CA 1
ATOM 832 C C . GLU A 1 98 ? -33.039 -17.463 20.605 1.00 56.25 98 GLU A C 1
ATOM 834 O O . GLU A 1 98 ? -33.883 -18.358 20.716 1.00 56.25 98 GLU A O 1
ATOM 839 N N . ARG A 1 99 ? -32.103 -17.280 21.549 1.00 52.97 99 ARG A N 1
ATOM 840 C CA . ARG A 1 99 ? -32.023 -18.105 22.771 1.00 52.97 99 ARG A CA 1
ATOM 841 C C . ARG A 1 99 ? -33.235 -17.929 23.688 1.00 52.97 99 ARG A C 1
ATOM 843 O O . ARG A 1 99 ? -33.725 -18.919 24.229 1.00 52.97 99 ARG A O 1
ATOM 850 N N . ALA A 1 100 ? -33.766 -16.713 23.820 1.00 51.00 100 ALA A N 1
ATOM 851 C CA . ALA A 1 100 ? -34.989 -16.462 24.585 1.00 51.00 100 ALA A CA 1
ATOM 852 C C . ALA A 1 100 ? -36.226 -17.140 23.958 1.00 51.00 100 ALA A C 1
ATOM 854 O O . ALA A 1 100 ? -37.102 -17.611 24.681 1.00 51.00 100 ALA A O 1
ATOM 855 N N . SER A 1 101 ? -36.262 -17.270 22.628 1.00 53.44 101 SER A N 1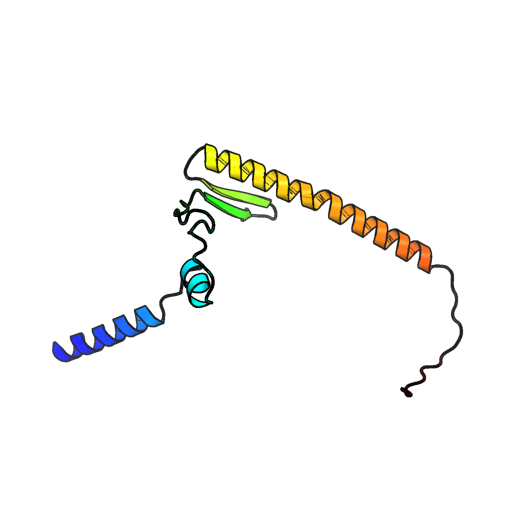
ATOM 856 C CA . SER A 1 101 ? -37.373 -17.897 21.893 1.00 53.44 101 SER A CA 1
ATOM 857 C C . SER A 1 101 ? -37.346 -19.434 21.906 1.00 53.44 101 SER A C 1
ATOM 859 O O . SER A 1 101 ? -38.357 -20.065 21.611 1.00 53.44 101 SER A O 1
ATOM 861 N N . THR A 1 102 ? -36.223 -20.054 22.288 1.00 46.12 102 THR A N 1
ATOM 862 C CA . THR A 1 102 ? -36.045 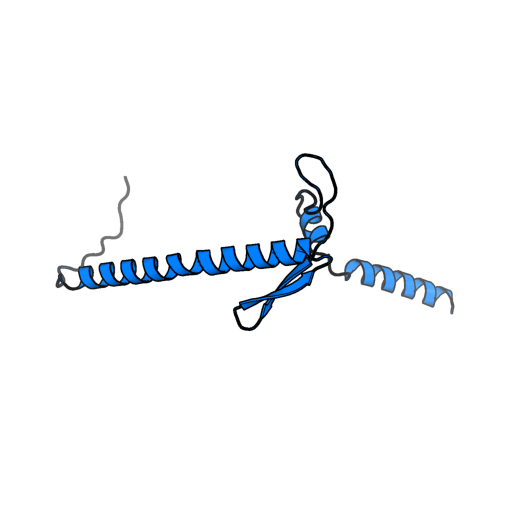-21.523 22.263 1.00 46.12 102 THR A CA 1
ATOM 863 C C . THR A 1 102 ? -36.437 -22.206 23.591 1.00 46.12 102 THR A C 1
ATOM 865 O O . THR A 1 102 ? -36.434 -23.428 23.688 1.00 46.12 102 THR A O 1
ATOM 868 N N . THR A 1 103 ? -36.823 -21.452 24.630 1.00 43.53 103 THR A N 1
ATOM 869 C CA . THR A 1 103 ? -37.083 -22.003 25.984 1.00 43.53 103 THR A CA 1
ATOM 870 C C . THR A 1 103 ? -38.498 -22.586 26.175 1.00 43.53 103 THR A C 1
ATOM 872 O O . THR A 1 103 ? -38.811 -23.104 27.242 1.00 43.53 103 THR A O 1
ATOM 875 N N . ILE A 1 104 ? -39.369 -22.578 25.159 1.00 51.22 104 ILE A N 1
ATOM 876 C CA . ILE A 1 104 ? -40.701 -23.207 25.248 1.00 51.22 104 ILE A CA 1
ATOM 877 C C . ILE A 1 104 ? -40.882 -24.206 24.103 1.00 51.22 104 ILE A C 1
ATOM 879 O O . ILE A 1 104 ? -41.440 -23.858 23.067 1.00 51.22 104 ILE A O 1
ATOM 883 N N . GLN A 1 105 ? -40.402 -25.439 24.300 1.00 42.12 105 GLN A N 1
ATOM 884 C CA . GLN A 1 105 ? -40.973 -26.674 23.737 1.00 42.12 105 GLN A CA 1
ATOM 885 C C . GLN A 1 105 ? -40.261 -27.911 24.321 1.00 42.12 105 GLN A C 1
ATOM 887 O O . GLN A 1 105 ? -39.101 -28.185 24.022 1.00 42.12 105 GLN A O 1
ATOM 892 N N . GLU A 1 106 ? -40.972 -28.653 25.175 1.00 34.56 106 GLU A N 1
ATOM 893 C CA . GLU A 1 106 ? -40.610 -30.009 25.608 1.00 34.56 106 GLU A CA 1
ATOM 894 C C . GLU A 1 106 ? -40.836 -31.040 24.480 1.00 34.56 106 GLU A C 1
ATOM 896 O O . GLU A 1 106 ? -41.602 -30.789 23.545 1.00 34.56 106 GLU A O 1
ATOM 901 N N . PRO A 1 107 ? -40.146 -32.196 24.521 1.00 42.25 107 PRO A N 1
ATOM 902 C CA . PRO A 1 107 ? -39.782 -32.943 23.327 1.00 42.25 107 PRO A CA 1
ATOM 903 C C . PRO A 1 107 ? -40.870 -33.935 22.919 1.00 42.25 107 PRO A C 1
ATOM 905 O O . PRO A 1 107 ? -41.419 -34.654 23.753 1.00 42.25 107 PRO A O 1
ATOM 908 N N . THR A 1 108 ? -41.123 -34.080 21.618 1.00 37.44 108 THR A N 1
ATOM 909 C CA . THR A 1 108 ? -41.857 -35.249 21.123 1.00 37.44 108 THR A CA 1
ATOM 910 C C . THR A 1 108 ? -41.158 -35.910 19.945 1.00 37.44 108 THR A C 1
ATOM 912 O O . THR A 1 108 ? -40.993 -35.343 18.875 1.00 37.44 108 THR A O 1
ATOM 915 N N . ASN A 1 109 ? -40.840 -37.174 20.203 1.00 41.25 109 ASN A N 1
ATOM 916 C CA . ASN A 1 109 ? -40.676 -38.284 19.281 1.00 41.25 109 ASN A CA 1
ATOM 917 C C . ASN A 1 109 ? -39.431 -38.356 18.380 1.00 41.25 109 ASN A C 1
ATOM 919 O O . ASN A 1 109 ? -39.194 -37.585 17.457 1.00 41.25 109 ASN A O 1
ATOM 923 N N . ARG A 1 110 ? -38.668 -39.417 18.655 1.00 50.50 110 ARG A N 1
ATOM 924 C CA . ARG A 1 110 ? -37.583 -39.967 17.855 1.00 50.50 110 ARG A CA 1
ATOM 925 C C . ARG A 1 110 ? -38.165 -40.598 16.590 1.00 50.50 110 ARG A C 1
ATOM 927 O O . ARG A 1 110 ? -38.818 -41.629 16.699 1.00 50.50 110 ARG A O 1
ATOM 934 N N . GLN A 1 111 ? -37.805 -40.103 15.410 1.00 46.31 111 GLN A N 1
ATOM 935 C CA . GLN A 1 111 ? -37.622 -40.988 14.257 1.00 46.31 111 GLN A CA 1
ATOM 936 C C . GLN A 1 111 ? -36.749 -40.328 13.186 1.00 46.31 111 GLN A C 1
ATOM 938 O O . GLN A 1 111 ? -37.159 -39.395 12.507 1.00 46.31 111 GLN A O 1
ATOM 943 N N . LEU A 1 112 ? -35.520 -40.830 13.049 1.00 44.81 112 LEU A N 1
ATOM 944 C CA . LEU A 1 112 ? -34.689 -40.621 11.867 1.00 44.81 112 LEU A CA 1
ATOM 945 C C . LEU A 1 112 ? -35.123 -41.659 10.826 1.00 44.81 112 LEU A C 1
ATOM 947 O O . LEU A 1 112 ? -34.840 -42.843 11.003 1.00 44.81 112 LEU A O 1
ATOM 951 N N . SER A 1 113 ? -35.797 -41.240 9.755 1.00 50.06 113 SER A N 1
ATOM 952 C CA . SER A 1 113 ? -35.889 -42.037 8.530 1.00 50.06 113 SER A CA 1
ATOM 953 C C . SER A 1 113 ? -34.833 -41.552 7.538 1.00 50.06 113 SER A C 1
ATOM 955 O O . SER A 1 113 ? -34.885 -40.447 7.005 1.00 50.06 113 SER A O 1
ATOM 957 N N . LEU A 1 114 ? -33.835 -42.406 7.326 1.00 49.22 114 LEU A N 1
ATOM 958 C CA . LEU A 1 114 ? -32.930 -42.352 6.186 1.00 49.22 114 LEU A CA 1
ATOM 959 C C . LEU A 1 114 ? -33.652 -43.029 5.000 1.00 49.22 114 LEU A C 1
ATOM 961 O O . LEU A 1 114 ? -34.277 -44.065 5.211 1.00 49.22 114 LEU A O 1
ATOM 965 N N . PHE A 1 115 ? -33.501 -42.467 3.794 1.00 43.16 115 PHE A N 1
ATOM 966 C CA . PHE A 1 115 ? -33.881 -42.967 2.450 1.00 43.16 115 PHE A CA 1
ATOM 967 C C . PHE A 1 115 ? -35.185 -42.453 1.800 1.00 43.16 115 PHE A C 1
ATOM 969 O O . PHE A 1 115 ? -36.281 -42.666 2.309 1.00 43.16 115 PHE A O 1
ATOM 976 N N . GLY A 1 116 ? -35.027 -41.901 0.579 1.00 38.81 116 GLY A N 1
ATOM 977 C CA . GLY A 1 116 ? -36.029 -41.943 -0.499 1.00 38.81 116 GLY A CA 1
ATOM 978 C C . GLY A 1 116 ? -36.202 -40.667 -1.339 1.00 38.81 116 GLY A C 1
ATOM 979 O O . GLY A 1 116 ? -37.106 -39.890 -1.064 1.00 38.81 116 GLY A O 1
ATOM 980 N N . LEU A 1 117 ? -35.378 -40.482 -2.380 1.00 38.25 117 LEU A N 1
ATOM 981 C CA . LEU A 1 117 ? -35.640 -39.586 -3.527 1.00 38.25 117 LEU A CA 1
ATOM 982 C C . LEU A 1 117 ? -36.683 -40.213 -4.473 1.00 38.25 117 LEU A C 1
ATOM 984 O O . LEU A 1 117 ? -36.658 -41.434 -4.644 1.00 38.25 117 LEU A O 1
ATOM 988 N N . PRO A 1 118 ? -37.488 -39.404 -5.174 1.00 46.22 118 PRO A N 1
ATOM 989 C CA . PRO A 1 118 ? -37.865 -39.645 -6.562 1.00 46.22 118 PRO A CA 1
ATOM 990 C C . PRO A 1 118 ? -36.997 -38.841 -7.543 1.00 46.22 118 PRO A C 1
ATOM 992 O O . PRO A 1 118 ? -36.681 -37.665 -7.245 1.00 46.22 118 PRO A O 1
#

pLDDT: mean 75.42, std 19.0, range [34.56, 96.62]

Secondary structure (DSSP, 8-state):
-HHHHHHHHHHHHHHHHHSSPPPHHHHHHHTTPPPTTB-TTT-PBPPP-EEEEEETTEEEEEEESSHHHHHHHHHHHHHHHHHHHHHHHHHHHHHHHHHHHTSS--------------